Protein AF-A0A1T5D8W8-F1 (afdb_monomer_lite)

Secondary structure (DSSP, 8-state):
--TTS---EEEEEE-TTS-EEEEEEEETTEE-EEEEEE-TTS-EEEEEEE------------------

Organism: NCBI:txid1037355

pLDDT: mean 73.04, std 16.42, range [41.44, 93.62]

Sequence (68 aa):
MNKNGLKAGEYKLYNKNGTLSEKGSYLDNKLNGEVELFNESGNPVAMIKEKRFSLPITIKEESFPVYL

Foldseek 3Di:
DPPVPFAFAKDWDADPVRATAKIATDDRNDTAAKIFGADPVNHTPDIDGDHPDPPPPPPPPPVDDDDD

Structure (mmCIF, N/CA/C/O backbone):
data_AF-A0A1T5D8W8-F1
#
_entry.id   AF-A0A1T5D8W8-F1
#
loop_
_atom_site.group_PDB
_atom_site.id
_atom_site.type_symbol
_atom_site.label_atom_id
_atom_site.label_alt_id
_atom_site.label_comp_id
_atom_site.label_asym_id
_atom_site.label_entity_id
_atom_site.label_seq_id
_atom_site.pdbx_PDB_ins_code
_atom_site.Cartn_x
_atom_site.Cartn_y
_atom_site.Cartn_z
_atom_site.occupancy
_atom_site.B_iso_or_equiv
_atom_site.auth_seq_id
_atom_site.auth_comp_id
_atom_site.auth_asym_id
_atom_site.auth_atom_id
_atom_site.pdbx_PDB_model_num
ATOM 1 N N . MET A 1 1 ? -13.731 2.915 7.482 1.00 49.41 1 MET A N 1
ATOM 2 C CA . MET A 1 1 ? -14.352 1.708 8.080 1.00 49.41 1 MET A CA 1
ATOM 3 C C . MET A 1 1 ? -15.745 1.575 7.491 1.00 49.41 1 MET A C 1
ATOM 5 O O . MET A 1 1 ? -16.467 2.563 7.502 1.00 49.41 1 MET A O 1
ATOM 9 N N . ASN A 1 2 ? -16.095 0.420 6.920 1.00 50.16 2 ASN A N 1
ATOM 10 C CA . ASN A 1 2 ? -17.461 0.159 6.445 1.00 50.16 2 ASN A CA 1
ATOM 11 C C . ASN A 1 2 ? -18.395 -0.097 7.650 1.00 50.16 2 ASN A C 1
ATOM 13 O O . ASN A 1 2 ? -17.906 -0.390 8.743 1.00 50.16 2 ASN A O 1
ATOM 17 N N . LYS A 1 3 ? -19.721 -0.031 7.452 1.00 53.72 3 LYS A N 1
ATOM 18 C CA . LYS A 1 3 ? -20.785 -0.244 8.461 1.00 53.72 3 LYS A CA 1
ATOM 19 C C . LYS A 1 3 ? -20.640 -1.531 9.291 1.00 53.72 3 LYS A C 1
ATOM 21 O O . LYS A 1 3 ? -21.213 -1.612 10.369 1.00 53.72 3 LYS A O 1
ATOM 26 N N . ASN A 1 4 ? -19.832 -2.484 8.828 1.00 61.81 4 ASN A N 1
ATOM 27 C CA . ASN A 1 4 ? -19.591 -3.775 9.475 1.00 61.81 4 ASN A CA 1
ATOM 28 C C . ASN A 1 4 ? -18.282 -3.822 10.297 1.00 61.81 4 ASN A C 1
ATOM 30 O O . ASN A 1 4 ? -17.858 -4.895 10.709 1.00 61.81 4 ASN A O 1
ATOM 34 N N . GLY A 1 5 ? -17.581 -2.694 10.476 1.00 62.62 5 GLY A N 1
ATOM 35 C CA . GLY A 1 5 ? -16.269 -2.649 11.147 1.00 62.62 5 GLY A CA 1
ATOM 36 C C . GLY A 1 5 ? -15.098 -3.134 10.28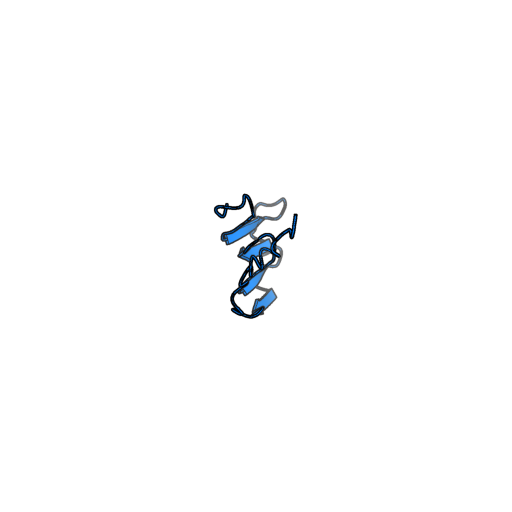1 1.00 62.62 5 GLY A C 1
ATOM 37 O O . GLY A 1 5 ? -13.957 -3.186 10.735 1.00 62.62 5 GLY A O 1
ATOM 38 N N . LEU A 1 6 ? -15.356 -3.459 9.013 1.00 64.00 6 LEU A N 1
ATOM 39 C CA . LEU A 1 6 ? -14.341 -3.919 8.071 1.00 64.00 6 LEU A CA 1
ATOM 40 C C . LEU A 1 6 ? -13.520 -2.741 7.522 1.00 64.00 6 LEU A C 1
ATOM 42 O O . LEU A 1 6 ? -14.045 -1.639 7.292 1.00 64.00 6 LEU A O 1
ATOM 46 N N . LYS A 1 7 ? -12.219 -2.967 7.296 1.00 66.00 7 LYS A N 1
ATOM 47 C CA . LYS A 1 7 ? -11.342 -1.991 6.642 1.00 66.00 7 LYS A CA 1
ATOM 48 C C . LYS A 1 7 ? -11.840 -1.776 5.220 1.00 66.00 7 LYS A C 1
ATOM 50 O O . LYS A 1 7 ? -11.909 -2.708 4.422 1.00 66.00 7 LYS A O 1
ATOM 55 N N . ALA A 1 8 ? -12.202 -0.533 4.952 1.00 72.81 8 ALA A N 1
ATOM 56 C CA . ALA A 1 8 ? -12.628 -0.059 3.654 1.00 72.81 8 ALA A CA 1
ATOM 57 C C . ALA A 1 8 ? -12.067 1.348 3.455 1.00 72.81 8 ALA A C 1
ATOM 59 O O . ALA A 1 8 ? -12.132 2.157 4.393 1.00 72.81 8 ALA A O 1
ATOM 60 N N . GLY A 1 9 ? -11.521 1.601 2.267 1.00 77.00 9 GLY A N 1
ATOM 61 C CA . GLY A 1 9 ? -10.900 2.865 1.877 1.00 77.00 9 GLY A CA 1
ATOM 62 C C . GLY A 1 9 ? -9.482 2.703 1.337 1.00 77.00 9 GLY A C 1
ATOM 63 O O . GLY A 1 9 ? -8.905 1.612 1.359 1.00 77.00 9 GLY A O 1
ATOM 64 N N . GLU A 1 10 ? -8.931 3.811 0.856 1.00 84.19 10 GLU A N 1
ATOM 65 C CA . GLU A 1 10 ? -7.558 3.875 0.370 1.00 84.19 10 GLU A CA 1
ATOM 66 C C . GLU A 1 10 ? -6.564 3.720 1.526 1.00 84.19 10 GLU A C 1
ATOM 68 O O . GLU A 1 10 ? -6.765 4.245 2.624 1.00 84.19 10 GLU A O 1
ATOM 73 N N . TYR A 1 11 ? -5.465 3.019 1.276 1.00 85.69 11 TYR A N 1
ATOM 74 C CA . TYR A 1 11 ? -4.327 2.951 2.177 1.00 85.69 11 TYR A CA 1
ATOM 75 C C . TYR A 1 11 ? -3.063 3.396 1.452 1.00 85.69 11 TYR A C 1
ATOM 77 O O . TYR A 1 11 ? -2.918 3.235 0.239 1.00 85.69 11 TYR A O 1
ATOM 85 N N . LYS A 1 12 ? -2.139 3.958 2.228 1.00 89.31 12 LYS A N 1
ATOM 86 C CA . LYS A 1 12 ? -0.795 4.320 1.790 1.00 89.31 12 LYS A CA 1
ATOM 87 C C . LYS A 1 12 ? 0.190 3.792 2.815 1.00 89.31 12 LYS A C 1
ATOM 89 O O . LYS A 1 12 ? 0.014 3.985 4.016 1.00 89.31 12 LYS A O 1
ATOM 94 N N . LEU A 1 13 ? 1.199 3.105 2.319 1.00 88.44 13 LEU A N 1
ATOM 95 C CA . LEU A 1 13 ? 2.270 2.482 3.067 1.00 88.44 13 LEU A CA 1
ATOM 96 C C . LEU A 1 13 ? 3.554 3.214 2.705 1.00 88.44 13 LEU A C 1
ATOM 98 O O . LEU A 1 13 ? 3.900 3.358 1.532 1.00 88.44 13 LEU A O 1
ATOM 102 N N . TYR A 1 14 ? 4.236 3.704 3.730 1.00 90.06 14 TYR A N 1
ATOM 103 C CA . TYR A 1 14 ? 5.463 4.472 3.595 1.00 90.06 14 TYR A CA 1
ATOM 104 C C . TYR A 1 14 ? 6.622 3.660 4.167 1.00 90.06 14 TYR A C 1
ATOM 106 O O . TYR A 1 14 ? 6.482 3.002 5.199 1.00 90.06 14 TYR A O 1
ATOM 114 N N . ASN A 1 15 ? 7.771 3.709 3.500 1.00 86.44 15 ASN A N 1
ATOM 115 C CA . ASN A 1 15 ? 9.011 3.139 4.014 1.00 86.44 15 ASN A CA 1
ATOM 116 C C . ASN A 1 15 ? 9.512 3.942 5.224 1.00 86.44 15 ASN A C 1
ATOM 118 O O . ASN A 1 15 ? 9.055 5.055 5.485 1.00 86.44 15 ASN A O 1
ATOM 122 N N . LYS A 1 16 ? 10.514 3.412 5.940 1.00 88.19 16 LYS A N 1
ATOM 123 C CA . LYS A 1 16 ? 11.132 4.080 7.107 1.00 88.19 16 LYS A CA 1
ATOM 124 C C . LYS A 1 16 ? 11.614 5.508 6.815 1.00 88.19 16 LYS A C 1
ATOM 126 O O . LYS A 1 16 ? 11.619 6.340 7.712 1.00 88.19 16 LYS A O 1
ATOM 131 N N . ASN A 1 17 ? 11.975 5.782 5.562 1.00 87.62 17 ASN A N 1
ATOM 132 C CA . ASN A 1 17 ? 12.451 7.086 5.098 1.00 87.62 17 ASN A CA 1
ATOM 133 C C . ASN A 1 17 ? 11.315 8.059 4.726 1.00 87.62 17 ASN A C 1
ATOM 135 O O . ASN A 1 17 ? 11.585 9.162 4.268 1.00 87.62 17 ASN A O 1
ATOM 139 N N . GLY A 1 18 ? 10.048 7.658 4.869 1.00 89.25 18 GLY A N 1
ATOM 140 C CA . GLY A 1 18 ? 8.883 8.466 4.497 1.00 89.25 18 GLY A CA 1
ATOM 141 C C . GLY A 1 18 ? 8.506 8.404 3.013 1.00 89.25 18 GLY A C 1
ATOM 142 O O . GLY A 1 18 ? 7.485 8.969 2.630 1.00 89.25 18 GLY A O 1
ATOM 143 N N . THR A 1 19 ? 9.272 7.701 2.172 1.00 91.31 19 THR A N 1
ATOM 144 C CA . THR A 1 19 ? 8.914 7.483 0.762 1.00 91.31 19 THR A CA 1
ATOM 145 C C . THR A 1 19 ? 7.717 6.547 0.647 1.00 91.31 19 THR A C 1
ATOM 147 O O . THR A 1 19 ? 7.650 5.533 1.346 1.00 91.31 19 THR A O 1
ATOM 150 N N . LEU A 1 20 ? 6.784 6.862 -0.252 1.00 90.44 20 LEU A N 1
ATOM 151 C CA . LEU A 1 20 ? 5.673 5.974 -0.576 1.00 90.44 20 LEU A CA 1
ATOM 152 C C . LEU A 1 20 ? 6.221 4.655 -1.133 1.00 90.44 20 LEU A C 1
ATOM 154 O O . LEU A 1 20 ? 7.027 4.67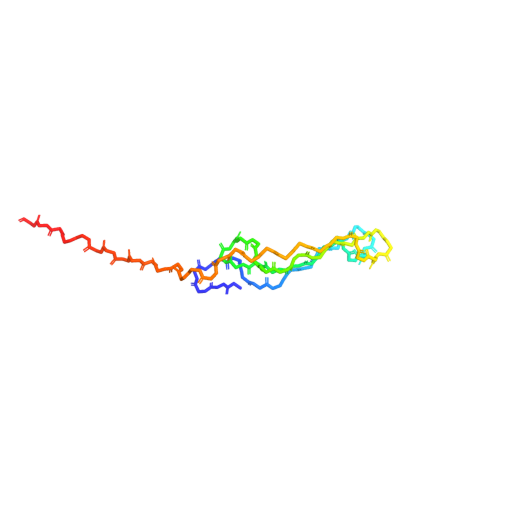0 -2.056 1.00 90.44 20 LEU A O 1
ATOM 158 N N . SER A 1 21 ? 5.792 3.546 -0.541 1.00 91.12 21 SER A N 1
ATOM 159 C CA . SER A 1 21 ? 6.205 2.182 -0.886 1.00 91.12 21 SER A CA 1
ATOM 160 C C . SER A 1 21 ? 5.061 1.416 -1.539 1.00 91.12 21 SER A C 1
ATOM 162 O O . SER A 1 21 ? 5.251 0.670 -2.492 1.00 91.12 21 SER A O 1
ATOM 164 N N . GLU A 1 22 ? 3.834 1.653 -1.078 1.00 91.06 22 GLU A N 1
ATOM 165 C CA . GLU A 1 22 ? 2.653 0.979 -1.601 1.00 91.06 22 GLU A CA 1
ATOM 166 C C . GLU A 1 22 ? 1.419 1.857 -1.393 1.00 91.06 22 GLU A C 1
ATOM 168 O O . GLU A 1 22 ? 1.289 2.537 -0.373 1.00 91.06 22 GLU A O 1
ATOM 173 N N . LYS A 1 23 ? 0.489 1.851 -2.342 1.00 91.12 23 LYS A N 1
ATOM 174 C CA . LYS A 1 23 ? -0.855 2.394 -2.136 1.00 91.12 23 LYS A CA 1
ATOM 175 C C . LYS A 1 23 ? -1.881 1.476 -2.777 1.00 91.12 23 LYS A C 1
ATOM 177 O O . LYS A 1 23 ? -1.610 0.845 -3.793 1.00 91.12 23 LYS A O 1
ATOM 182 N N . GLY A 1 24 ? -3.077 1.452 -2.220 1.00 88.88 24 GLY A N 1
ATOM 183 C CA . GLY A 1 24 ? -4.178 0.693 -2.789 1.00 88.88 24 GLY A CA 1
ATOM 184 C C . GLY A 1 24 ? -5.474 0.979 -2.061 1.00 88.88 24 GLY A C 1
ATOM 185 O O . GLY A 1 24 ? -5.569 1.943 -1.305 1.00 88.88 24 GLY A O 1
ATOM 186 N N . SER A 1 25 ? -6.473 0.129 -2.264 1.00 83.62 25 SER A N 1
ATOM 187 C CA . SER A 1 25 ? -7.760 0.222 -1.576 1.00 83.62 25 SER A CA 1
ATOM 188 C C . SER A 1 25 ? -8.136 -1.106 -0.935 1.00 83.62 25 SER A C 1
ATOM 190 O O . SER A 1 25 ? -7.944 -2.172 -1.517 1.00 83.62 25 SER A O 1
ATOM 192 N N . TYR A 1 26 ? -8.692 -1.037 0.272 1.00 78.12 26 TYR A N 1
ATOM 193 C CA . TYR A 1 26 ? -9.365 -2.164 0.904 1.00 78.12 26 TYR A CA 1
ATOM 194 C C . TYR A 1 26 ? -10.878 -2.042 0.706 1.00 78.12 26 TYR A C 1
ATOM 196 O O . TYR A 1 26 ? -11.438 -0.947 0.788 1.00 78.12 26 TYR A O 1
ATOM 204 N N . LEU A 1 27 ? -11.542 -3.175 0.506 1.00 77.31 27 LEU A N 1
ATOM 205 C CA . LEU A 1 27 ? -12.984 -3.341 0.636 1.00 77.31 27 LEU A CA 1
ATOM 206 C C . LEU A 1 27 ? -13.225 -4.607 1.460 1.00 77.31 27 LEU A C 1
ATOM 208 O O . LEU A 1 27 ? -12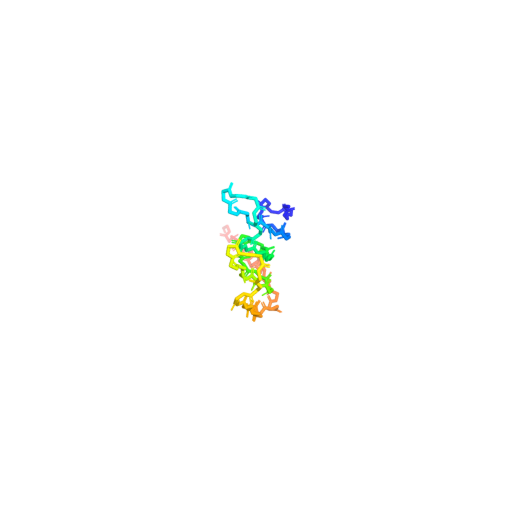.698 -5.670 1.141 1.00 77.31 27 LEU A O 1
ATOM 212 N N . ASP A 1 28 ? -13.981 -4.486 2.549 1.00 73.31 28 ASP A N 1
ATOM 213 C CA . ASP A 1 28 ? -14.347 -5.611 3.414 1.00 73.31 28 ASP A CA 1
ATOM 214 C C . ASP A 1 28 ? -13.143 -6.453 3.900 1.00 73.31 28 ASP A C 1
ATOM 216 O O . ASP A 1 28 ? -13.152 -7.682 3.846 1.00 73.31 28 ASP A O 1
ATOM 220 N N . ASN A 1 29 ? -12.081 -5.781 4.378 1.00 70.44 29 ASN A N 1
ATOM 221 C CA . ASN A 1 29 ? -10.794 -6.372 4.801 1.00 70.44 29 ASN A CA 1
ATOM 222 C C . ASN A 1 29 ? -9.979 -7.071 3.691 1.00 70.44 29 ASN A C 1
ATOM 224 O O . ASN A 1 29 ? -8.941 -7.663 3.987 1.00 70.44 29 ASN A O 1
ATOM 228 N N . LYS A 1 30 ? -10.389 -6.982 2.423 1.00 69.81 30 LYS A N 1
ATOM 229 C CA . LYS A 1 30 ? -9.649 -7.525 1.274 1.00 69.81 30 LYS A CA 1
ATOM 230 C C . LYS A 1 30 ? -9.127 -6.397 0.391 1.00 69.81 30 LYS A C 1
ATOM 232 O O . LYS A 1 30 ? -9.774 -5.361 0.272 1.00 69.81 30 LYS A O 1
ATOM 237 N N . LEU A 1 31 ? -7.957 -6.590 -0.219 1.00 74.00 31 LEU A N 1
ATOM 238 C CA . LEU A 1 31 ? -7.465 -5.684 -1.257 1.00 74.00 31 LEU A CA 1
ATOM 239 C C . LEU A 1 31 ? -8.449 -5.702 -2.428 1.00 74.00 31 LEU A C 1
ATOM 241 O O . LEU A 1 31 ? -8.822 -6.773 -2.909 1.00 74.00 31 LEU A O 1
ATOM 245 N N . ASN A 1 32 ? -8.907 -4.523 -2.833 1.00 72.50 32 ASN A N 1
ATOM 246 C CA . ASN A 1 32 ? -9.927 -4.361 -3.854 1.00 72.50 32 ASN A CA 1
ATOM 247 C C . ASN A 1 32 ? -9.600 -3.160 -4.741 1.00 72.50 32 ASN A C 1
ATOM 249 O O . ASN A 1 32 ? -9.499 -2.039 -4.246 1.00 72.50 32 ASN A O 1
ATOM 253 N N . GLY A 1 33 ? -9.490 -3.391 -6.049 1.00 75.00 33 GLY A N 1
ATOM 254 C CA . GLY A 1 33 ? -9.162 -2.357 -7.027 1.00 75.00 33 GLY A CA 1
ATOM 255 C C . GLY A 1 33 ? -7.703 -2.414 -7.474 1.00 75.00 33 GLY A C 1
ATOM 256 O O . GLY A 1 33 ? -7.188 -3.483 -7.799 1.00 75.00 33 GLY A O 1
ATOM 257 N N . GLU A 1 34 ? -7.058 -1.252 -7.552 1.00 80.50 34 GLU A N 1
ATOM 258 C CA . GLU A 1 34 ? -5.692 -1.112 -8.063 1.00 80.50 34 GLU A CA 1
ATOM 259 C C . GLU A 1 34 ? -4.714 -0.913 -6.898 1.00 80.50 34 GLU A C 1
ATOM 261 O O . GLU A 1 34 ? -4.899 -0.021 -6.069 1.00 80.50 34 GLU A O 1
ATOM 266 N N . VAL A 1 35 ? -3.693 -1.765 -6.822 1.00 87.06 35 VAL A N 1
ATOM 267 C CA . VAL A 1 35 ? -2.569 -1.639 -5.890 1.00 87.06 35 VAL A CA 1
ATOM 268 C C . VAL A 1 35 ? -1.348 -1.207 -6.689 1.00 87.06 35 VAL A C 1
ATOM 270 O O . VAL A 1 35 ? -0.951 -1.882 -7.636 1.00 87.06 35 VAL A O 1
ATOM 273 N N . GLU A 1 36 ? -0.747 -0.084 -6.319 1.00 90.38 36 GLU A N 1
ATOM 274 C CA . GLU A 1 36 ? 0.500 0.410 -6.899 1.00 90.38 36 GLU A CA 1
ATOM 275 C C . GLU A 1 36 ? 1.638 0.244 -5.891 1.00 90.38 36 GLU A C 1
ATOM 277 O O . GLU A 1 36 ? 1.544 0.681 -4.742 1.00 90.38 36 GLU A O 1
ATOM 282 N N . 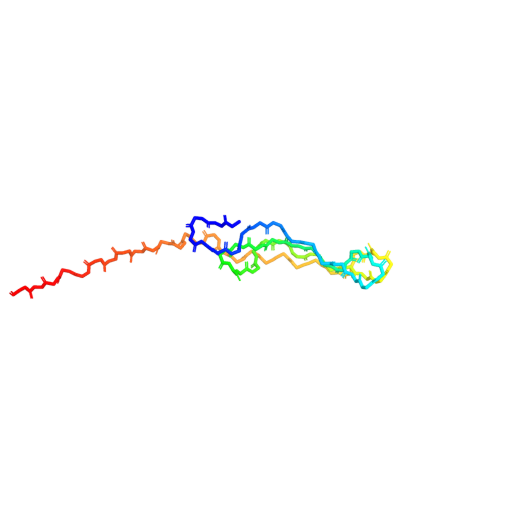LEU A 1 37 ? 2.724 -0.368 -6.350 1.00 90.00 37 LEU A N 1
ATOM 283 C CA . LEU A 1 37 ? 3.963 -0.575 -5.612 1.00 90.00 37 LEU A CA 1
ATOM 284 C C . LEU A 1 37 ? 5.016 0.395 -6.134 1.00 90.00 37 LEU A C 1
ATOM 286 O O . LEU A 1 37 ? 5.181 0.557 -7.346 1.00 90.00 37 LEU A O 1
ATOM 290 N N . PHE A 1 38 ? 5.759 0.995 -5.218 1.00 91.62 38 PHE A N 1
ATOM 291 C CA . PHE A 1 38 ? 6.785 1.991 -5.482 1.00 91.62 38 PHE A CA 1
ATOM 292 C C . PHE A 1 38 ? 8.135 1.504 -4.957 1.00 91.62 38 PHE A C 1
ATOM 294 O O . PHE A 1 38 ? 8.216 0.824 -3.936 1.00 91.62 38 PHE A O 1
ATOM 301 N N . ASN A 1 39 ? 9.215 1.855 -5.652 1.00 89.88 39 ASN A N 1
ATOM 302 C CA . ASN A 1 39 ? 10.564 1.618 -5.142 1.00 89.88 39 ASN A CA 1
ATOM 303 C C . ASN A 1 39 ? 10.975 2.659 -4.089 1.00 89.88 39 ASN A C 1
ATOM 305 O O . ASN A 1 39 ? 10.259 3.614 -3.800 1.00 89.88 39 ASN A O 1
ATOM 309 N N . GLU A 1 40 ? 12.183 2.507 -3.545 1.00 87.94 40 GLU A N 1
ATOM 310 C CA . GLU A 1 40 ? 12.754 3.423 -2.548 1.00 87.94 40 GLU A CA 1
ATOM 311 C C . GLU A 1 40 ? 12.906 4.872 -3.041 1.00 87.94 40 GLU A C 1
ATOM 313 O O . GLU A 1 40 ? 12.977 5.792 -2.225 1.00 87.94 40 GLU A O 1
ATOM 318 N N . SER A 1 41 ? 12.917 5.087 -4.360 1.00 88.19 41 SER A N 1
ATOM 319 C CA . SER A 1 41 ? 12.932 6.412 -4.990 1.00 88.19 41 SER A CA 1
ATOM 320 C C . SER A 1 41 ? 11.530 6.998 -5.209 1.00 88.19 41 SER A C 1
ATOM 322 O O . SER A 1 41 ? 11.419 8.121 -5.691 1.00 88.19 41 SER A O 1
ATOM 324 N N . GLY A 1 42 ? 10.464 6.261 -4.879 1.00 86.62 42 GLY A N 1
ATOM 325 C CA . GLY A 1 42 ? 9.075 6.682 -5.071 1.00 86.62 42 GLY A CA 1
ATOM 326 C C . GLY A 1 42 ? 8.556 6.499 -6.498 1.00 86.62 42 GLY A C 1
ATOM 327 O O . GLY A 1 42 ? 7.513 7.053 -6.839 1.00 86.62 42 GLY A O 1
ATOM 328 N N . ASN A 1 43 ? 9.258 5.732 -7.337 1.00 90.00 43 ASN A N 1
ATOM 329 C CA . ASN A 1 43 ? 8.822 5.437 -8.700 1.00 90.00 43 ASN A CA 1
ATOM 330 C C . ASN A 1 43 ? 7.970 4.162 -8.727 1.00 90.00 43 ASN A C 1
ATOM 332 O O . ASN A 1 43 ? 8.354 3.179 -8.084 1.00 90.00 43 ASN A O 1
ATOM 336 N N . PRO A 1 44 ? 6.852 4.142 -9.474 1.00 88.69 44 PRO A N 1
ATOM 337 C CA . PRO A 1 44 ? 6.006 2.963 -9.579 1.00 88.69 44 PRO A CA 1
ATOM 338 C C . PRO A 1 44 ? 6.776 1.835 -10.270 1.00 88.69 44 PRO A C 1
ATOM 340 O O . PRO A 1 44 ? 7.269 1.992 -11.386 1.00 88.69 44 PRO A O 1
ATOM 343 N N . VAL A 1 45 ? 6.886 0.695 -9.592 1.00 93.62 45 VAL A N 1
ATOM 344 C CA . VAL A 1 45 ? 7.547 -0.513 -10.109 1.00 93.62 45 VAL A CA 1
ATOM 345 C C . VAL A 1 45 ? 6.553 -1.577 -10.542 1.00 93.62 45 VAL A C 1
ATOM 347 O O . VAL A 1 45 ? 6.858 -2.374 -11.424 1.00 93.62 45 VAL A O 1
ATOM 350 N N . ALA A 1 46 ? 5.360 -1.588 -9.950 1.00 89.00 46 ALA A N 1
ATOM 351 C CA . ALA A 1 46 ? 4.302 -2.508 -10.327 1.00 89.00 46 ALA A CA 1
ATOM 352 C C . ALA A 1 46 ? 2.927 -1.900 -10.047 1.00 89.00 46 ALA A C 1
ATOM 354 O O . ALA A 1 46 ? 2.743 -1.146 -9.094 1.00 89.00 46 ALA A O 1
ATOM 355 N N . MET A 1 47 ? 1.954 -2.265 -10.876 1.00 86.31 47 MET A N 1
ATOM 356 C CA . MET A 1 47 ? 0.551 -1.924 -10.681 1.00 86.31 47 MET A CA 1
ATOM 357 C C . MET A 1 47 ? -0.282 -3.188 -10.867 1.00 86.31 47 MET A C 1
ATOM 359 O O . MET A 1 47 ? -0.328 -3.769 -11.951 1.00 86.31 47 MET A O 1
ATOM 363 N N . ILE A 1 48 ? -0.935 -3.615 -9.795 1.00 84.94 48 ILE A N 1
ATOM 364 C CA . ILE A 1 48 ? -1.792 -4.791 -9.748 1.00 84.94 48 ILE A CA 1
ATOM 365 C C . ILE A 1 48 ? -3.230 -4.290 -9.813 1.00 84.94 48 ILE A C 1
ATOM 367 O O . ILE A 1 48 ? -3.744 -3.720 -8.856 1.00 84.94 48 ILE A O 1
ATOM 371 N N . LYS A 1 49 ? -3.891 -4.486 -10.953 1.00 78.31 49 LYS A N 1
ATOM 372 C CA . LYS A 1 49 ? -5.315 -4.171 -11.118 1.00 78.31 49 LYS A CA 1
ATOM 373 C C . LYS A 1 49 ? -6.127 -5.417 -10.809 1.00 78.31 49 LYS A C 1
ATOM 375 O O . LYS A 1 49 ? -6.501 -6.160 -11.716 1.00 78.31 49 LYS A O 1
ATOM 380 N N . GLU A 1 50 ? -6.378 -5.683 -9.534 1.00 67.12 50 GLU A N 1
ATOM 381 C CA . GLU A 1 50 ? -7.186 -6.836 -9.159 1.00 67.12 50 GLU A CA 1
ATOM 382 C C . GLU A 1 50 ? -8.6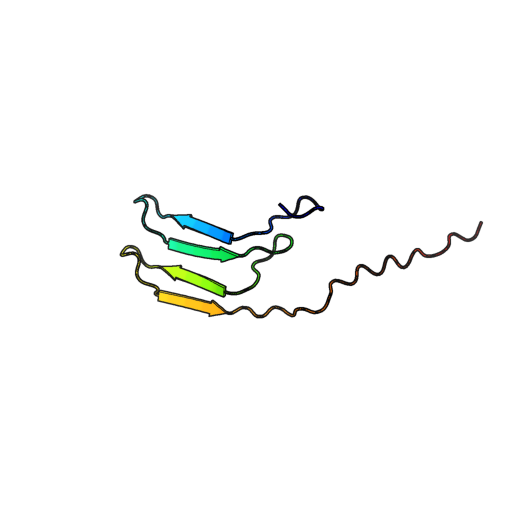72 -6.458 -9.206 1.00 67.12 50 GLU A C 1
ATOM 384 O O . GLU A 1 50 ? -9.278 -6.001 -8.237 1.00 67.12 50 GLU A O 1
ATOM 389 N N . LYS A 1 51 ? -9.285 -6.672 -10.380 1.00 54.88 51 LYS A N 1
ATOM 390 C CA . LYS A 1 51 ? -10.746 -6.719 -10.541 1.00 54.88 51 LYS A CA 1
ATOM 391 C C . LYS A 1 51 ? -11.275 -8.007 -9.908 1.00 54.88 51 LYS A C 1
ATOM 393 O O . LYS A 1 51 ? -11.763 -8.897 -10.604 1.00 54.88 51 LYS A O 1
ATOM 398 N N . ARG A 1 52 ? -11.190 -8.143 -8.583 1.00 55.22 52 ARG A N 1
ATOM 399 C CA . ARG A 1 52 ? -11.988 -9.159 -7.892 1.00 55.22 52 ARG A CA 1
ATOM 400 C C . ARG A 1 52 ? -13.433 -8.702 -7.918 1.00 55.22 52 ARG A C 1
ATOM 402 O O . ARG A 1 52 ? -13.863 -7.908 -7.099 1.00 55.22 52 ARG A O 1
ATOM 409 N N . PHE A 1 53 ? -14.107 -9.167 -8.965 1.00 49.34 53 PHE A N 1
ATOM 410 C CA . PHE A 1 53 ? -15.541 -9.339 -9.100 1.00 49.34 53 PHE A CA 1
ATOM 411 C C . PHE A 1 53 ? -16.378 -8.500 -8.136 1.00 49.34 53 PHE A C 1
ATOM 413 O O . PHE A 1 53 ? -16.635 -8.877 -6.996 1.00 49.34 53 PHE A O 1
ATOM 420 N N . SER A 1 54 ? -16.946 -7.442 -8.700 1.00 45.47 54 SER A N 1
ATOM 421 C CA . SER A 1 54 ? -18.238 -6.901 -8.302 1.00 45.47 54 SER A CA 1
ATOM 422 C C . SER A 1 54 ? -19.362 -7.938 -8.513 1.00 45.47 54 SER A C 1
ATOM 424 O O . SER A 1 54 ? -20.388 -7.613 -9.106 1.00 45.47 54 SER A O 1
ATOM 426 N N . LEU A 1 55 ? -19.192 -9.195 -8.077 1.00 45.66 55 LEU A N 1
ATOM 427 C CA . LEU A 1 55 ? -20.374 -9.966 -7.719 1.00 45.66 55 LEU A CA 1
ATOM 428 C C . LEU A 1 55 ? -20.861 -9.327 -6.429 1.00 45.66 55 LEU A C 1
ATOM 430 O O . LEU A 1 55 ? -20.052 -9.166 -5.509 1.00 45.66 55 LEU A O 1
ATOM 434 N N . PRO A 1 56 ? -22.136 -8.922 -6.353 1.00 41.44 56 PRO A N 1
ATOM 435 C CA . PRO A 1 56 ? -22.675 -8.499 -5.084 1.00 41.44 56 PRO A CA 1
ATOM 436 C C . PRO A 1 56 ? -22.386 -9.640 -4.115 1.00 41.44 56 PRO A C 1
ATOM 438 O O . PRO A 1 56 ? -22.735 -10.794 -4.377 1.00 41.44 56 PRO A O 1
ATOM 441 N N . ILE A 1 57 ? -21.716 -9.333 -3.006 1.00 50.00 57 ILE A N 1
ATOM 442 C CA . ILE A 1 57 ? -21.807 -10.172 -1.821 1.00 50.00 57 ILE A CA 1
ATOM 443 C C . ILE A 1 57 ? -23.263 -10.007 -1.390 1.00 50.00 57 ILE A C 1
ATOM 445 O O . ILE A 1 57 ? -23.599 -9.198 -0.531 1.00 50.00 57 ILE A O 1
ATOM 449 N N . THR A 1 58 ? -24.169 -10.690 -2.089 1.00 43.50 58 THR A N 1
ATOM 450 C CA . THR A 1 58 ? -25.513 -10.922 -1.612 1.00 43.50 58 THR A CA 1
ATOM 451 C C . THR A 1 58 ? -25.291 -11.834 -0.428 1.00 43.50 58 THR A C 1
ATOM 453 O O . THR A 1 58 ? -25.142 -13.046 -0.573 1.00 43.50 58 THR A O 1
ATOM 456 N N . ILE A 1 59 ? -25.205 -11.230 0.754 1.00 53.38 59 ILE A N 1
ATOM 457 C CA . ILE A 1 59 ? -25.533 -11.922 1.985 1.00 53.38 59 ILE A CA 1
ATOM 458 C C . ILE A 1 59 ? -27.004 -12.279 1.793 1.00 53.38 59 ILE A C 1
ATOM 460 O O . ILE A 1 59 ? -27.898 -11.492 2.089 1.00 53.38 59 ILE A O 1
ATOM 464 N N . LYS A 1 60 ? -27.271 -13.420 1.160 1.00 45.03 60 LYS A N 1
ATOM 465 C CA . LYS A 1 60 ? -28.556 -14.062 1.330 1.00 45.03 60 LYS A CA 1
ATOM 466 C C . LYS A 1 60 ? -28.546 -14.497 2.787 1.00 45.03 60 LYS A C 1
ATOM 468 O O . LYS A 1 60 ? -28.020 -15.556 3.117 1.00 45.03 60 LYS A O 1
ATOM 473 N N . GLU A 1 61 ? -29.076 -13.645 3.657 1.00 48.12 61 GLU A N 1
ATOM 474 C CA . GLU A 1 61 ? -29.772 -14.116 4.847 1.00 48.12 61 GLU A CA 1
ATOM 475 C C . GLU A 1 61 ? -30.917 -15.005 4.345 1.00 48.12 61 GLU A C 1
ATOM 477 O O . GLU A 1 61 ? -32.066 -14.590 4.246 1.00 48.12 61 GLU A O 1
ATOM 482 N N . GLU A 1 62 ? -30.596 -16.232 3.938 1.00 52.06 62 GLU A N 1
ATOM 483 C CA . GLU A 1 62 ? -31.573 -17.306 3.942 1.00 52.06 62 GLU A CA 1
ATOM 484 C C . GLU A 1 62 ? -31.717 -17.689 5.414 1.00 52.06 62 GLU A C 1
ATOM 486 O O . GLU A 1 62 ? -31.031 -18.552 5.959 1.00 52.06 62 GLU A O 1
ATOM 491 N N . SER A 1 63 ? -32.567 -16.921 6.090 1.00 53.84 63 SER A N 1
ATOM 492 C CA . SER A 1 63 ? -33.178 -17.276 7.354 1.00 53.84 63 SER A CA 1
ATOM 493 C C . SER A 1 63 ? -33.938 -18.583 7.140 1.00 53.84 63 SER A C 1
ATOM 495 O O . SER A 1 63 ? -35.064 -18.603 6.647 1.00 53.84 63 SER A O 1
ATOM 497 N N . PHE A 1 64 ? -33.297 -19.704 7.465 1.00 57.28 64 PHE A N 1
ATOM 498 C CA . PHE A 1 64 ? -33.983 -20.987 7.536 1.00 57.28 64 PHE A CA 1
ATOM 499 C C . PHE A 1 64 ? -35.069 -20.878 8.617 1.00 57.28 64 PHE A C 1
ATOM 501 O O . PHE A 1 64 ? -34.736 -20.556 9.763 1.00 57.28 64 PHE A O 1
ATOM 508 N N . PRO A 1 65 ? -36.359 -21.097 8.300 1.00 54.69 65 PRO A N 1
ATOM 509 C CA . PRO A 1 65 ? -37.389 -21.106 9.323 1.00 54.69 65 PRO A CA 1
ATOM 510 C C . PRO A 1 65 ? -37.102 -22.249 10.300 1.00 54.69 65 PRO A C 1
ATOM 512 O O . PRO A 1 65 ? -36.968 -23.408 9.906 1.00 54.69 65 PRO A O 1
ATOM 515 N N . VAL A 1 66 ? 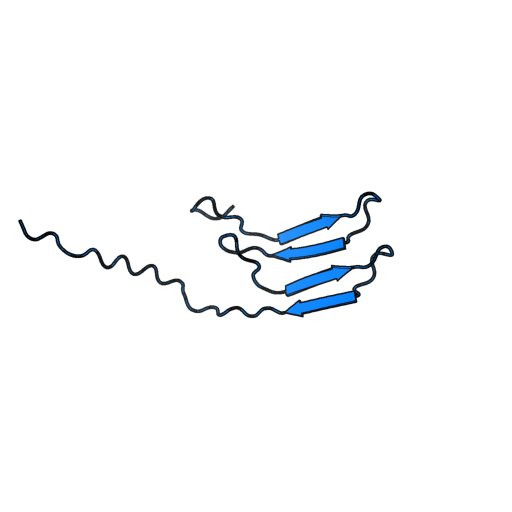-36.994 -21.910 11.584 1.00 58.22 66 VAL A N 1
ATOM 516 C CA . VAL A 1 66 ? -36.993 -22.896 12.664 1.00 58.22 66 VAL A CA 1
ATOM 517 C C . VAL A 1 66 ? -38.425 -23.411 12.775 1.00 58.22 66 VAL A C 1
ATOM 519 O O . VAL A 1 66 ? -39.318 -22.663 13.170 1.00 58.22 66 VAL A O 1
ATOM 522 N N . TYR A 1 67 ? -38.662 -24.661 12.386 1.00 58.47 67 TYR A N 1
ATOM 523 C CA . TYR A 1 67 ? -39.934 -25.319 12.670 1.00 58.47 67 TYR A CA 1
ATOM 524 C C . TYR A 1 67 ? -39.927 -25.765 14.139 1.00 58.47 67 TYR A C 1
ATOM 526 O O . TYR A 1 67 ? -39.039 -26.515 14.548 1.00 58.47 67 TYR A O 1
ATOM 534 N N . LEU A 1 68 ? -40.870 -25.213 14.912 1.00 65.12 68 LEU A N 1
ATOM 535 C CA . LEU A 1 68 ? -41.194 -25.580 16.297 1.00 65.12 68 LEU A CA 1
ATOM 536 C C . LEU A 1 68 ? -41.870 -26.952 16.369 1.00 65.12 68 LEU A C 1
ATOM 538 O O . LEU A 1 68 ? -42.680 -27.248 15.460 1.00 65.12 68 LEU A O 1
#

Radius of gyration: 17.85 Å; chains: 1; bounding box: 54×34×27 Å